Protein AF-A0A929A060-F1 (afdb_monomer_lite)

Organism: NCBI:txid1828722

InterPro domains:
  IPR005526 Septum formation inhibitor MinC, C-terminal [PF03775] (1-51)
  IPR016098 Cyclase-associated protein CAP/septum formation inhibitor MinC, C-terminal [G3DSA:2.160.20.70] (1-64)
  IPR036145 Septum formation inhibitor MinC, C-terminal domain superfamily [SSF63848] (1-52)

Radius of gyration: 11.91 Å; chains: 1; bounding box: 26×27×32 Å

Foldseek 3Di:
DCQQDQADKDKDQADDDCWDDDRNFIDGDDPDGDPDRAIWMWHQDPVTIDIDGPVVCCVVPVPDD

Structure (mmCIF, N/CA/C/O backbone):
data_AF-A0A929A060-F1
#
_entry.id   AF-A0A929A060-F1
#
loop_
_atom_site.group_PDB
_atom_site.id
_atom_site.type_symbol
_atom_site.label_atom_id
_atom_site.label_alt_id
_atom_site.label_comp_id
_atom_site.label_asym_id
_atom_site.label_entity_id
_atom_site.label_seq_id
_atom_site.pdbx_PDB_ins_code
_atom_site.Cartn_x
_atom_site.Cartn_y
_atom_site.Cartn_z
_atom_site.occupancy
_atom_site.B_iso_or_equiv
_atom_site.auth_seq_id
_atom_site.auth_comp_id
_atom_site.auth_asym_id
_atom_site.auth_atom_id
_atom_site.pdbx_PDB_model_num
ATOM 1 N N . GLY A 1 1 ? 0.129 0.205 -11.267 1.00 64.69 1 GLY A N 1
ATOM 2 C CA . GLY A 1 1 ? -0.362 0.296 -12.649 1.00 64.69 1 GLY A CA 1
ATOM 3 C C . GLY A 1 1 ? -0.822 -1.067 -13.084 1.00 64.69 1 GLY A C 1
ATOM 4 O O . GLY A 1 1 ? -0.067 -2.010 -12.922 1.00 64.69 1 GLY A O 1
ATOM 5 N N . SER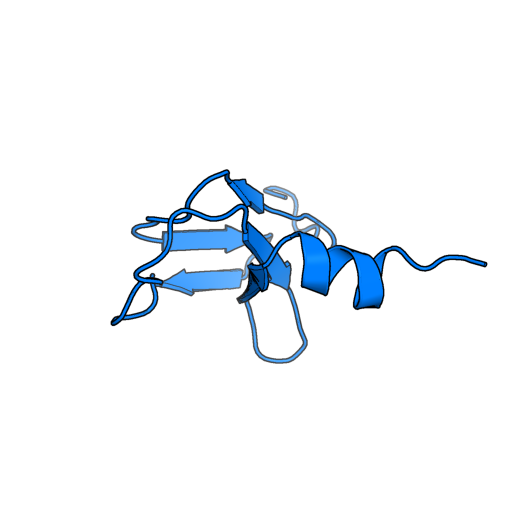 A 1 2 ? -2.054 -1.191 -13.569 1.00 69.69 2 SER A N 1
ATOM 6 C CA . SER A 1 2 ? -2.621 -2.479 -13.995 1.00 69.69 2 SER A CA 1
ATOM 7 C C . SER A 1 2 ? -1.876 -3.115 -15.175 1.00 69.69 2 SER A C 1
ATOM 9 O O . SER A 1 2 ? -1.944 -4.325 -15.325 1.00 69.69 2 SER A O 1
ATOM 11 N N . GLY A 1 3 ? -1.134 -2.331 -15.962 1.00 80.12 3 GLY A N 1
ATOM 12 C CA . GLY A 1 3 ? -0.276 -2.808 -17.054 1.00 80.12 3 GLY A CA 1
ATOM 13 C C . GLY A 1 3 ? 1.174 -3.114 -16.656 1.00 80.12 3 GLY A C 1
ATOM 14 O O . GLY A 1 3 ? 2.068 -2.842 -17.444 1.00 80.12 3 GLY A O 1
ATOM 15 N N . GLY A 1 4 ? 1.441 -3.568 -15.427 1.00 83.00 4 GLY A N 1
ATOM 16 C CA . GLY A 1 4 ? 2.789 -4.010 -15.023 1.00 83.00 4 GLY A CA 1
ATOM 17 C C . GLY A 1 4 ? 3.771 -2.907 -14.590 1.00 83.00 4 GLY A C 1
ATOM 18 O O . GLY A 1 4 ? 4.898 -3.196 -14.202 1.00 83.00 4 GLY A O 1
ATOM 19 N N . ASN A 1 5 ? 3.371 -1.632 -14.595 1.00 87.88 5 ASN A N 1
ATOM 20 C CA . ASN A 1 5 ? 4.260 -0.544 -14.174 1.00 87.88 5 ASN A CA 1
ATOM 21 C C . ASN A 1 5 ? 4.438 -0.503 -12.638 1.00 87.88 5 ASN A C 1
ATOM 23 O O . ASN A 1 5 ? 3.516 -0.115 -11.901 1.00 87.88 5 ASN A O 1
ATOM 27 N N . THR A 1 6 ? 5.637 -0.872 -12.173 1.00 86.50 6 THR A N 1
ATOM 28 C CA . THR A 1 6 ? 6.068 -0.870 -10.761 1.00 86.50 6 THR A CA 1
ATOM 29 C C . THR A 1 6 ? 6.458 0.519 -10.240 1.00 86.50 6 THR A C 1
ATOM 31 O O . THR A 1 6 ? 6.481 0.741 -9.029 1.00 86.50 6 THR A O 1
ATOM 34 N N . ALA A 1 7 ? 6.686 1.499 -11.122 1.00 89.25 7 ALA A N 1
ATOM 35 C CA . ALA A 1 7 ? 6.930 2.893 -10.743 1.00 89.25 7 ALA A CA 1
ATOM 36 C C . ALA A 1 7 ? 5.649 3.630 -10.306 1.00 89.25 7 ALA A C 1
ATOM 38 O O . ALA A 1 7 ? 5.716 4.746 -9.796 1.00 89.25 7 ALA A O 1
ATOM 39 N N . CYS A 1 8 ? 4.472 3.012 -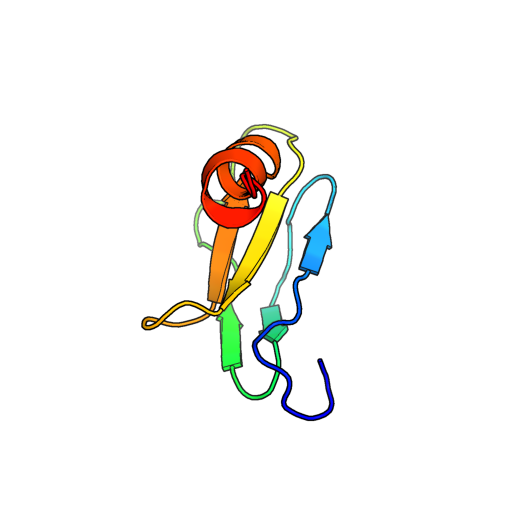10.457 1.00 91.06 8 CYS A N 1
ATOM 40 C CA . CYS A 1 8 ? 3.227 3.575 -9.947 1.00 91.06 8 CYS A CA 1
ATOM 41 C C . CYS A 1 8 ? 3.236 3.719 -8.417 1.00 91.06 8 CYS A C 1
ATOM 43 O O . CYS A 1 8 ? 3.925 2.993 -7.695 1.00 91.06 8 CYS A O 1
ATOM 45 N N . ARG A 1 9 ? 2.411 4.647 -7.932 1.00 92.44 9 ARG A N 1
ATOM 46 C CA . ARG A 1 9 ? 2.209 4.941 -6.513 1.00 92.44 9 ARG A CA 1
ATOM 47 C C . ARG A 1 9 ? 0.713 4.950 -6.212 1.00 92.44 9 ARG A C 1
ATOM 49 O O . ARG A 1 9 ? -0.077 5.300 -7.088 1.00 92.44 9 ARG A O 1
ATOM 56 N N . ILE A 1 10 ? 0.334 4.559 -5.001 1.00 93.88 10 ILE A N 1
ATOM 57 C CA . ILE A 1 10 ? -1.028 4.735 -4.479 1.00 93.88 10 ILE A CA 1
ATOM 58 C C . ILE A 1 10 ? -0.925 5.736 -3.335 1.00 93.88 10 ILE A C 1
ATOM 60 O O . ILE A 1 10 ? -0.107 5.547 -2.442 1.00 93.88 10 ILE A O 1
ATOM 64 N N . MET A 1 11 ? -1.729 6.793 -3.370 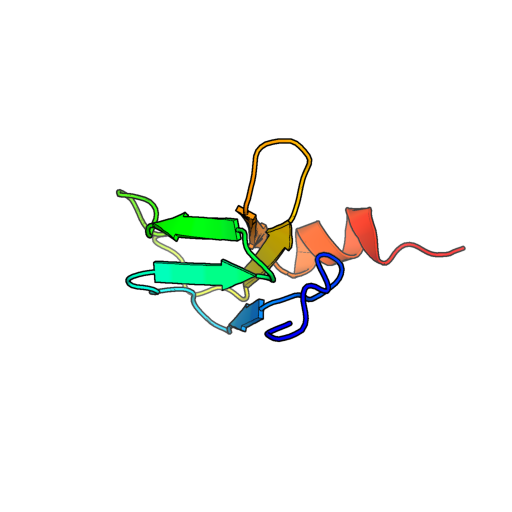1.00 93.94 11 MET A N 1
ATOM 65 C CA . MET A 1 11 ? -1.720 7.851 -2.361 1.00 93.94 11 MET A CA 1
ATOM 66 C C . MET A 1 11 ? -3.085 7.925 -1.689 1.00 93.94 11 MET A C 1
ATOM 68 O O . MET A 1 11 ? -4.109 7.840 -2.369 1.00 93.94 11 MET A O 1
ATOM 72 N N . ALA A 1 12 ? -3.102 8.088 -0.370 1.00 93.62 12 ALA A N 1
ATOM 73 C CA . ALA A 1 12 ? -4.326 8.273 0.403 1.00 93.62 12 ALA A CA 1
ATOM 74 C C . ALA A 1 12 ? -4.081 9.247 1.559 1.00 93.62 12 ALA A C 1
ATOM 76 O O . ALA A 1 12 ? -2.964 9.348 2.057 1.00 93.62 12 ALA A O 1
ATOM 77 N N . LEU A 1 13 ? -5.130 9.940 2.010 1.00 92.19 13 LEU A N 1
ATOM 78 C CA . LEU A 1 13 ? -5.063 10.781 3.215 1.00 92.19 13 LEU A CA 1
ATOM 79 C C . LEU A 1 13 ? -5.000 9.963 4.511 1.00 92.19 13 LEU A C 1
ATOM 81 O O . LEU A 1 13 ? -4.629 10.510 5.541 1.00 92.19 13 LEU A O 1
ATOM 85 N N . HIS A 1 14 ? -5.405 8.694 4.445 1.00 90.56 14 HIS A N 1
ATOM 86 C CA . HIS A 1 14 ? -5.308 7.700 5.508 1.00 90.56 14 HIS A CA 1
ATOM 87 C C . HIS A 1 14 ? -5.482 6.309 4.886 1.00 90.56 14 HIS A C 1
ATOM 89 O O . HIS A 1 14 ? -6.492 6.046 4.220 1.00 90.56 14 HIS A O 1
ATOM 95 N N . MET A 1 15 ? -4.493 5.430 5.032 1.00 90.12 15 MET A N 1
ATOM 96 C CA . MET A 1 15 ? -4.452 4.157 4.319 1.00 90.12 15 MET A CA 1
ATOM 97 C C . MET A 1 15 ? -5.046 3.025 5.172 1.00 90.12 15 MET A C 1
ATOM 99 O O . MET A 1 15 ? -4.393 2.464 6.045 1.00 90.12 15 MET A O 1
ATOM 103 N N . GLN A 1 16 ? -6.289 2.630 4.862 1.00 88.50 16 GLN A N 1
ATOM 104 C CA . GLN A 1 16 ? -6.965 1.455 5.449 1.00 88.50 16 GLN A CA 1
ATOM 105 C C . GLN A 1 16 ? -7.339 0.397 4.389 1.00 88.50 16 GLN A C 1
ATOM 107 O O . GLN A 1 16 ? -8.509 0.028 4.255 1.00 88.50 16 GL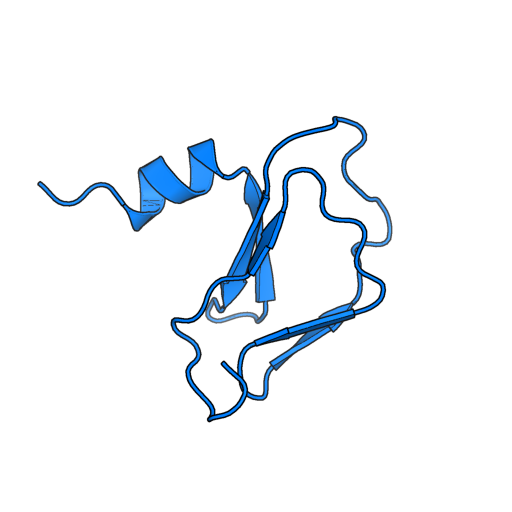N A O 1
ATOM 112 N N . PRO A 1 17 ? -6.383 -0.068 3.565 1.00 88.19 17 PRO A N 1
ATOM 113 C CA . PRO A 1 17 ? -6.660 -1.045 2.529 1.00 88.19 17 PRO A CA 1
ATOM 114 C C . PRO A 1 17 ? -6.900 -2.410 3.164 1.00 88.19 17 PRO A C 1
ATOM 116 O O . PRO A 1 17 ? -6.270 -2.761 4.152 1.00 88.19 17 PRO A O 1
ATOM 119 N N . THR A 1 18 ? -7.736 -3.235 2.547 1.00 89.38 18 THR A N 1
ATOM 120 C CA . THR A 1 18 ? -7.737 -4.682 2.814 1.00 89.38 18 THR A CA 1
ATOM 121 C C . THR A 1 18 ? -6.590 -5.365 2.062 1.00 89.38 18 THR A C 1
ATOM 123 O O . THR A 1 18 ? -5.943 -6.278 2.576 1.00 89.38 18 THR A O 1
ATOM 126 N N . GLN A 1 19 ? -6.300 -4.877 0.852 1.00 91.94 19 GLN A N 1
ATOM 127 C CA . GLN A 1 19 ? -5.234 -5.339 -0.028 1.00 91.94 19 GLN A CA 1
ATOM 128 C C . GLN A 1 19 ? -4.734 -4.181 -0.901 1.00 91.94 19 GLN A C 1
ATOM 130 O O . GLN A 1 19 ? -5.517 -3.361 -1.380 1.00 91.94 19 GLN A O 1
ATOM 135 N N . LEU A 1 20 ? -3.426 -4.136 -1.139 1.00 92.56 20 LEU A N 1
ATOM 136 C CA . LEU A 1 20 ? -2.775 -3.224 -2.074 1.00 92.56 20 LEU A CA 1
ATOM 137 C C . LEU A 1 20 ? -2.220 -4.014 -3.254 1.00 92.56 20 LEU A C 1
ATOM 139 O O . LEU A 1 20 ? -1.657 -5.094 -3.073 1.00 92.56 20 LEU A O 1
ATOM 143 N N . ARG A 1 21 ? -2.353 -3.460 -4.463 1.00 92.75 21 ARG A N 1
ATOM 144 C CA . ARG A 1 21 ? -1.769 -4.034 -5.679 1.00 92.75 21 ARG A CA 1
ATOM 145 C C . ARG A 1 21 ? -1.103 -2.963 -6.532 1.00 92.75 21 ARG A C 1
ATOM 147 O O . ARG A 1 21 ? -1.748 -1.995 -6.933 1.00 92.75 21 ARG A O 1
ATOM 154 N N . ILE A 1 22 ? 0.168 -3.171 -6.862 1.00 93.50 22 ILE A N 1
ATOM 155 C CA . ILE A 1 22 ? 0.936 -2.327 -7.783 1.00 93.50 22 ILE A CA 1
ATOM 156 C C . ILE A 1 22 ? 1.627 -3.252 -8.783 1.00 93.50 22 ILE A C 1
ATOM 158 O O . ILE A 1 22 ? 2.467 -4.053 -8.392 1.00 93.50 22 ILE A O 1
ATOM 162 N N . ALA A 1 23 ? 1.273 -3.127 -10.069 1.00 90.62 23 ALA A N 1
ATOM 163 C CA . ALA A 1 23 ? 1.678 -4.089 -11.095 1.00 90.62 23 ALA A CA 1
ATOM 164 C C . ALA A 1 23 ? 1.212 -5.498 -10.693 1.00 90.62 23 ALA A C 1
ATOM 166 O O . ALA A 1 23 ? 0.036 -5.679 -10.350 1.00 90.62 23 ALA A O 1
ATOM 167 N N . ASP A 1 24 ? 2.138 -6.446 -10.692 1.00 89.62 24 ASP A N 1
ATOM 168 C CA . ASP A 1 24 ? 1.897 -7.844 -10.343 1.00 89.62 24 ASP A CA 1
ATOM 169 C C . ASP A 1 24 ? 2.174 -8.128 -8.858 1.00 89.62 24 ASP A C 1
ATOM 171 O O . ASP A 1 24 ? 1.981 -9.245 -8.386 1.00 89.62 24 ASP A O 1
ATOM 175 N N . GLN A 1 25 ? 2.595 -7.113 -8.091 1.00 90.56 25 GLN A N 1
ATOM 176 C CA . GLN A 1 25 ? 2.854 -7.245 -6.661 1.00 90.56 25 GLN A CA 1
ATOM 177 C C . GLN A 1 25 ? 1.603 -6.960 -5.840 1.00 90.56 25 GLN A C 1
ATOM 179 O O . GLN A 1 25 ? 0.850 -6.019 -6.114 1.00 90.56 25 GLN A O 1
ATOM 184 N N . VAL A 1 26 ? 1.421 -7.757 -4.792 1.00 92.62 26 VAL A N 1
ATOM 185 C CA . VAL A 1 26 ? 0.307 -7.661 -3.853 1.00 92.62 26 VAL A CA 1
ATOM 186 C C . VAL A 1 26 ? 0.851 -7.604 -2.433 1.00 92.62 26 VAL A C 1
ATOM 188 O O . VAL A 1 26 ? 1.700 -8.410 -2.064 1.00 92.62 26 VAL A O 1
ATOM 191 N N . ALA A 1 27 ? 0.310 -6.696 -1.624 1.00 91.56 27 ALA A N 1
ATOM 192 C CA . ALA A 1 27 ? 0.539 -6.653 -0.186 1.00 91.56 27 ALA A CA 1
ATOM 193 C C . ALA A 1 27 ? -0.790 -6.612 0.567 1.00 91.56 27 ALA A C 1
ATOM 195 O O . ALA A 1 27 ? -1.792 -6.087 0.075 1.00 91.56 27 ALA A O 1
ATOM 196 N N . ARG A 1 28 ? -0.797 -7.185 1.769 1.00 89.12 28 ARG A N 1
ATOM 197 C CA . ARG A 1 28 ? -1.923 -7.073 2.698 1.00 89.12 28 ARG A CA 1
ATOM 198 C C . ARG A 1 28 ? -1.758 -5.836 3.567 1.00 89.12 28 ARG A C 1
ATOM 200 O O . ARG A 1 28 ? -0.654 -5.310 3.700 1.00 89.12 28 ARG A O 1
ATOM 207 N N . ALA A 1 29 ? -2.866 -5.396 4.152 1.00 82.62 29 ALA A N 1
ATOM 208 C CA . ALA A 1 29 ? -2.834 -4.383 5.194 1.00 82.62 29 ALA A CA 1
ATOM 209 C C . ALA A 1 29 ? -1.852 -4.792 6.307 1.00 82.62 29 ALA A C 1
ATOM 211 O O . ALA A 1 29 ? -1.815 -5.978 6.660 1.00 82.62 29 ALA A O 1
ATOM 212 N N . PRO A 1 30 ? -1.086 -3.851 6.880 1.00 80.00 30 PRO A N 1
ATOM 213 C CA . PRO A 1 30 ? -0.362 -4.131 8.109 1.00 80.00 30 PRO A CA 1
ATOM 214 C C . PRO A 1 30 ? -1.355 -4.511 9.217 1.00 80.00 30 PRO A C 1
ATOM 216 O O . PRO A 1 30 ? -2.424 -3.914 9.330 1.00 80.00 30 PRO A O 1
ATOM 219 N N . GLU A 1 31 ? -0.995 -5.482 10.062 1.00 79.44 31 GLU A N 1
ATOM 220 C CA . GLU A 1 31 ? -1.847 -5.918 11.186 1.00 79.44 31 GLU A CA 1
ATOM 221 C C . GLU A 1 31 ? -2.134 -4.783 12.176 1.00 79.44 31 GLU A C 1
ATOM 223 O O . GLU A 1 31 ? -3.170 -4.765 12.838 1.00 79.44 31 GLU A O 1
ATOM 228 N N . LYS A 1 32 ? -1.208 -3.824 12.268 1.00 79.12 32 LYS A N 1
ATOM 229 C CA . LYS A 1 32 ? -1.331 -2.615 13.076 1.00 79.12 32 LYS A CA 1
ATOM 230 C C . LYS A 1 32 ? -1.315 -1.406 12.143 1.00 79.12 32 LYS A C 1
ATOM 232 O O . LYS A 1 32 ? -0.227 -0.988 11.741 1.00 79.12 32 LYS A O 1
ATOM 237 N N . PRO A 1 33 ? -2.483 -0.866 11.764 1.00 73.00 33 PRO A N 1
ATOM 238 C CA . PRO A 1 33 ? -2.526 0.376 11.009 1.00 73.00 33 PRO A CA 1
ATOM 239 C C . PRO A 1 33 ? -1.965 1.532 11.855 1.00 73.00 33 PRO A C 1
ATOM 241 O O . PRO A 1 33 ? -1.987 1.458 13.091 1.00 73.00 33 PRO A O 1
ATOM 244 N N . PRO A 1 34 ? -1.459 2.601 11.218 1.00 75.69 34 PRO A N 1
ATOM 245 C CA . PRO A 1 34 ? -1.046 3.800 11.934 1.00 75.69 34 PRO A CA 1
ATOM 246 C C . PRO A 1 34 ? -2.206 4.345 12.775 1.00 75.69 34 PRO A C 1
ATOM 248 O O . PRO A 1 34 ? -3.344 4.404 12.321 1.00 75.69 34 PRO A O 1
ATOM 251 N N . ALA A 1 35 ? -1.919 4.760 14.010 1.00 75.94 35 ALA A N 1
ATOM 252 C CA . ALA A 1 35 ? -2.929 5.356 14.887 1.00 75.94 35 ALA A CA 1
ATOM 253 C C . ALA A 1 35 ? -3.274 6.806 14.501 1.00 75.94 35 ALA A C 1
ATOM 255 O O . ALA A 1 35 ? -4.298 7.337 14.925 1.00 75.94 35 ALA A O 1
ATOM 256 N N . LEU A 1 36 ? -2.396 7.457 13.734 1.00 84.75 36 LEU A N 1
ATOM 257 C CA . LEU A 1 36 ? -2.517 8.854 13.343 1.00 84.75 36 LEU A CA 1
ATOM 258 C C . LEU A 1 36 ? -3.101 8.966 11.937 1.00 84.75 36 LEU A C 1
ATOM 260 O O . LEU A 1 36 ? -2.649 8.300 11.008 1.00 84.75 36 LEU A O 1
ATOM 264 N N . TYR A 1 37 ? -4.067 9.867 11.787 1.00 90.06 37 TYR A N 1
ATOM 265 C CA . TYR A 1 37 ? -4.613 10.239 10.490 1.00 90.06 37 TYR A CA 1
ATOM 266 C C . TYR A 1 37 ? -3.592 11.101 9.739 1.00 90.06 37 TYR A C 1
ATOM 268 O O . TYR A 1 37 ? -3.397 12.271 10.076 1.00 90.06 37 TYR A O 1
ATOM 276 N N . GLN A 1 38 ? -2.918 10.521 8.747 1.00 92.75 38 GLN A N 1
ATOM 277 C CA . GLN A 1 38 ? -1.856 11.192 8.002 1.00 92.75 38 GLN A CA 1
ATOM 278 C C . GLN A 1 38 ? -1.775 10.707 6.549 1.00 92.75 38 GLN A C 1
ATOM 280 O O . GLN A 1 38 ? -2.059 9.537 6.288 1.00 92.75 38 GLN A O 1
ATOM 285 N N . PRO A 1 39 ? -1.347 11.566 5.603 1.00 94.56 39 PRO A N 1
ATOM 286 C CA . PRO A 1 39 ? -1.186 11.164 4.215 1.00 94.56 39 PRO A CA 1
ATOM 287 C C . PRO A 1 39 ? -0.077 10.129 4.038 1.00 94.56 39 PRO A C 1
ATOM 289 O O . PRO A 1 39 ? 1.038 10.293 4.539 1.00 94.56 39 PRO A O 1
ATOM 292 N N . GLU A 1 40 ? -0.368 9.101 3.252 1.00 94.56 40 GLU A N 1
ATOM 293 C CA . GLU A 1 40 ? 0.494 7.942 3.048 1.00 94.56 40 GLU A CA 1
ATOM 294 C C . GLU A 1 40 ? 0.634 7.602 1.565 1.00 94.56 40 GLU A C 1
ATOM 296 O O . GLU A 1 40 ? -0.268 7.829 0.749 1.00 94.56 40 GLU A O 1
ATOM 301 N N . VAL A 1 41 ? 1.783 7.022 1.225 1.00 94.69 41 VAL A N 1
ATOM 302 C CA . VAL A 1 41 ? 2.139 6.600 -0.127 1.00 94.69 41 VAL A CA 1
ATOM 303 C C . VAL A 1 41 ? 2.551 5.137 -0.094 1.00 94.69 41 VAL A C 1
ATOM 305 O O . VAL A 1 41 ? 3.536 4.780 0.552 1.00 94.69 41 VAL A O 1
ATOM 308 N N . ALA A 1 42 ? 1.832 4.299 -0.839 1.00 94.62 42 ALA A N 1
ATOM 309 C CA . ALA A 1 42 ? 2.267 2.945 -1.139 1.00 94.62 42 ALA A CA 1
ATOM 310 C C . ALA A 1 42 ? 3.090 2.916 -2.433 1.00 94.62 42 ALA A C 1
ATOM 312 O O . ALA A 1 42 ? 2.672 3.447 -3.472 1.00 94.62 42 ALA A O 1
ATOM 313 N N . TYR A 1 43 ? 4.253 2.272 -2.380 1.00 93.88 43 TYR A N 1
ATOM 314 C CA . TYR A 1 43 ? 5.203 2.168 -3.485 1.00 93.88 43 TYR A CA 1
ATOM 315 C C . TYR A 1 43 ? 5.895 0.806 -3.493 1.00 93.88 43 TYR A C 1
ATOM 317 O O . TYR A 1 43 ? 5.949 0.117 -2.478 1.00 93.88 43 TYR A O 1
ATOM 325 N N . VAL A 1 44 ? 6.424 0.410 -4.649 1.00 93.19 44 VAL A N 1
ATOM 326 C CA . VAL A 1 44 ? 7.214 -0.820 -4.783 1.00 93.19 44 VAL A CA 1
ATOM 327 C C . VAL A 1 44 ? 8.673 -0.540 -4.430 1.00 93.19 44 VAL A C 1
ATOM 329 O O . VAL A 1 44 ? 9.262 0.406 -4.955 1.00 93.19 44 VAL A O 1
ATOM 332 N N . ASN A 1 45 ? 9.245 -1.394 -3.582 1.00 89.62 45 ASN A N 1
ATOM 333 C CA . ASN A 1 45 ? 10.676 -1.511 -3.307 1.00 89.62 45 ASN A CA 1
ATOM 334 C C . ASN A 1 45 ? 11.155 -2.951 -3.613 1.00 89.62 45 ASN A C 1
ATOM 336 O O . ASN A 1 45 ? 10.355 -3.804 -3.999 1.00 89.62 45 ASN A O 1
ATOM 340 N N . THR A 1 46 ? 12.446 -3.240 -3.428 1.00 86.81 46 THR A N 1
ATOM 341 C CA . THR A 1 46 ? 13.061 -4.565 -3.630 1.00 86.81 46 THR A CA 1
ATOM 342 C C . THR A 1 46 ? 12.375 -5.692 -2.857 1.00 86.81 46 THR A C 1
ATOM 344 O O . THR A 1 46 ? 12.311 -6.806 -3.362 1.00 86.81 46 THR A O 1
ATOM 347 N N . ASP A 1 47 ? 11.822 -5.404 -1.676 1.00 87.38 47 ASP A N 1
ATOM 348 C CA . ASP A 1 47 ? 11.170 -6.408 -0.817 1.00 87.38 47 ASP A CA 1
ATOM 349 C C . ASP A 1 47 ? 9.655 -6.544 -1.050 1.00 87.38 47 ASP A C 1
ATOM 351 O O . ASP A 1 47 ? 9.006 -7.361 -0.398 1.00 87.38 47 ASP A O 1
ATOM 355 N N . GLY A 1 48 ? 9.060 -5.720 -1.918 1.00 91.19 48 GLY A N 1
ATOM 356 C CA . GLY A 1 48 ? 7.610 -5.683 -2.121 1.00 91.19 48 GLY A CA 1
ATOM 357 C C . GLY A 1 48 ? 7.002 -4.283 -2.027 1.00 91.19 48 GLY A C 1
ATOM 358 O O . GLY A 1 48 ? 7.690 -3.267 -2.143 1.00 91.19 48 GLY A O 1
ATOM 359 N N . ILE A 1 49 ? 5.690 -4.218 -1.781 1.00 93.25 49 ILE A N 1
ATOM 360 C CA . ILE A 1 49 ? 4.985 -2.950 -1.549 1.00 93.25 49 ILE A CA 1
ATOM 361 C C . ILE A 1 49 ? 5.248 -2.473 -0.118 1.00 93.25 49 ILE A C 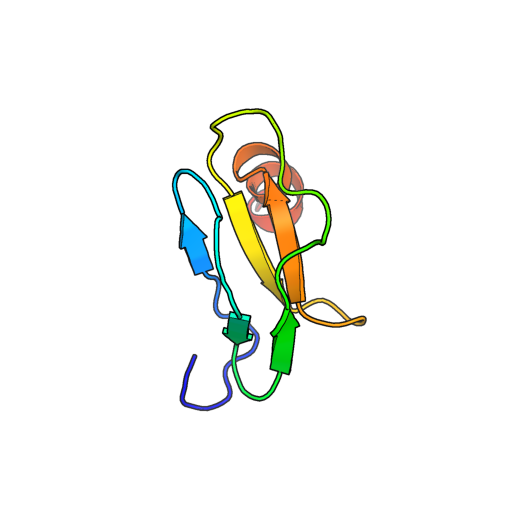1
ATOM 363 O O . ILE A 1 49 ? 4.974 -3.190 0.844 1.00 93.25 49 ILE A O 1
ATOM 367 N N . ARG A 1 50 ? 5.721 -1.234 0.017 1.00 91.81 50 ARG A N 1
ATOM 368 C CA . ARG A 1 50 ? 5.871 -0.522 1.291 1.00 91.81 50 ARG A CA 1
ATOM 369 C C . ARG A 1 50 ? 4.918 0.664 1.352 1.00 91.81 50 ARG A C 1
ATOM 371 O O . ARG A 1 50 ? 4.572 1.227 0.317 1.00 91.81 50 ARG A O 1
ATOM 378 N N . ILE A 1 51 ? 4.529 1.042 2.566 1.00 91.81 51 ILE A N 1
ATOM 379 C CA . ILE A 1 51 ? 3.754 2.251 2.862 1.00 91.81 51 ILE A CA 1
ATOM 380 C C . ILE A 1 51 ? 4.667 3.190 3.655 1.00 91.81 51 ILE A C 1
ATOM 382 O O . ILE A 1 51 ? 5.330 2.745 4.591 1.00 91.81 51 ILE A O 1
ATOM 386 N N . ALA A 1 52 ? 4.731 4.459 3.263 1.00 92.12 52 ALA A N 1
ATOM 387 C CA . ALA A 1 52 ? 5.455 5.506 3.982 1.00 92.12 52 ALA A CA 1
ATOM 388 C C . ALA A 1 52 ? 4.586 6.758 4.126 1.00 92.12 52 ALA A C 1
ATOM 390 O O . ALA A 1 52 ? 3.666 6.974 3.331 1.00 92.12 52 ALA A O 1
ATOM 391 N N . ILE A 1 53 ? 4.905 7.609 5.101 1.00 93.44 53 ILE A N 1
ATOM 392 C CA . ILE A 1 53 ? 4.272 8.924 5.240 1.00 93.44 53 ILE A CA 1
ATOM 393 C C . ILE A 1 53 ? 4.634 9.766 4.016 1.00 93.44 53 ILE A C 1
ATOM 395 O O . ILE A 1 53 ? 5.785 9.779 3.577 1.00 93.44 53 ILE A O 1
ATOM 399 N N . ALA A 1 54 ? 3.668 10.491 3.452 1.00 93.44 54 ALA A N 1
ATOM 400 C CA . ALA A 1 54 ? 3.870 11.216 2.199 1.00 93.44 54 ALA A CA 1
ATOM 401 C C . ALA A 1 54 ? 5.001 12.252 2.273 1.00 93.44 54 ALA A C 1
ATOM 403 O O . ALA A 1 54 ? 5.763 12.392 1.317 1.00 93.44 54 ALA A O 1
ATOM 404 N N . ALA A 1 55 ? 5.141 12.939 3.411 1.00 92.38 55 ALA A N 1
ATOM 405 C CA . ALA A 1 55 ? 6.215 13.905 3.632 1.00 92.38 55 ALA A CA 1
ATOM 406 C C . ALA A 1 55 ? 7.604 13.239 3.627 1.00 92.38 55 ALA A C 1
ATOM 408 O O . ALA A 1 55 ? 8.514 13.721 2.956 1.00 92.38 55 ALA A O 1
ATOM 409 N N . GLU A 1 56 ? 7.751 12.103 4.312 1.00 91.88 56 GLU A N 1
ATOM 410 C CA . GLU A 1 56 ? 9.000 11.329 4.346 1.00 91.88 56 GLU A CA 1
ATOM 411 C C . GLU A 1 56 ? 9.330 10.753 2.966 1.00 91.88 56 GLU A C 1
ATOM 413 O O . GLU A 1 56 ? 10.463 10.845 2.492 1.00 91.88 56 GLU A O 1
ATOM 418 N N . PHE A 1 57 ? 8.317 10.220 2.275 1.00 91.75 57 PHE A N 1
ATOM 419 C CA . PHE A 1 57 ? 8.4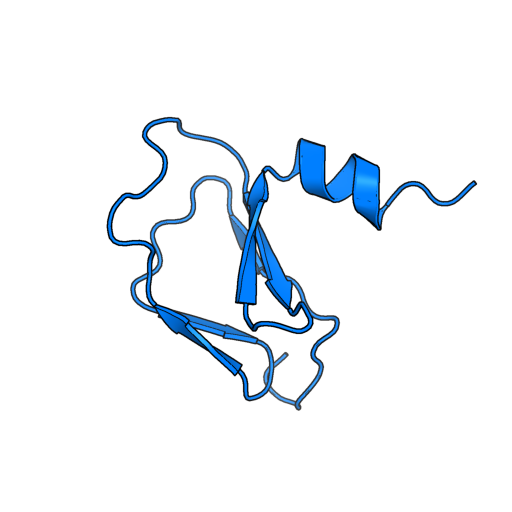64 9.721 0.913 1.00 91.75 57 PHE A CA 1
ATOM 420 C C . PHE A 1 57 ? 8.968 10.819 -0.033 1.00 91.75 57 PHE A C 1
ATOM 422 O O . PHE A 1 57 ? 9.880 10.577 -0.824 1.00 91.75 57 PHE A O 1
ATOM 429 N N . ALA A 1 58 ? 8.413 12.030 0.058 1.00 90.06 58 ALA A N 1
ATOM 430 C CA . ALA A 1 58 ? 8.828 13.153 -0.775 1.00 90.06 58 ALA A CA 1
ATOM 431 C C . ALA A 1 58 ? 10.294 13.547 -0.540 1.00 90.06 58 ALA A C 1
ATOM 433 O O . ALA A 1 58 ? 11.024 13.755 -1.505 1.00 90.06 58 ALA A O 1
ATOM 434 N N . GLN A 1 59 ? 10.754 13.584 0.713 1.00 88.81 59 GLN A N 1
ATOM 435 C CA . GLN A 1 59 ? 12.152 13.916 1.011 1.00 88.81 59 GLN A CA 1
ATOM 436 C C . GLN A 1 59 ? 13.143 12.922 0.393 1.00 88.81 59 GLN A C 1
ATOM 438 O O . GLN A 1 59 ? 14.192 13.326 -0.099 1.00 88.81 59 GLN A O 1
ATOM 443 N N . ILE A 1 60 ? 12.803 11.633 0.392 1.00 86.00 60 ILE A N 1
ATOM 444 C CA . ILE A 1 60 ? 13.698 10.572 -0.088 1.00 86.00 60 ILE A CA 1
ATOM 445 C C . ILE A 1 60 ? 13.627 10.421 -1.615 1.00 86.00 60 ILE A C 1
ATOM 447 O O . ILE A 1 60 ? 14.640 10.146 -2.255 1.00 86.00 60 ILE A O 1
ATOM 451 N N . HIS A 1 61 ? 12.440 10.581 -2.208 1.00 82.62 61 HIS A N 1
ATOM 452 C CA . HIS A 1 61 ? 12.183 10.193 -3.601 1.00 82.62 61 HIS A CA 1
ATOM 453 C C . HIS A 1 61 ? 11.861 11.350 -4.555 1.00 82.62 61 HIS A C 1
ATOM 455 O O . HIS A 1 61 ? 11.890 11.138 -5.766 1.00 82.62 61 HIS A O 1
ATOM 461 N N . LEU A 1 62 ? 11.528 12.540 -4.046 1.00 76.50 62 LEU A N 1
ATOM 462 C CA . LEU A 1 62 ? 11.210 13.725 -4.858 1.00 76.50 62 LEU A CA 1
ATOM 463 C C . LEU A 1 62 ? 12.258 14.834 -4.741 1.00 76.50 62 LEU A C 1
ATOM 465 O O . LEU A 1 62 ? 12.129 15.844 -5.428 1.00 76.50 62 LEU A O 1
ATOM 469 N N . ASN A 1 63 ? 13.297 14.660 -3.920 1.00 59.88 63 ASN A N 1
ATOM 470 C CA . ASN A 1 63 ? 14.422 15.587 -3.885 1.00 59.88 63 ASN A CA 1
ATOM 471 C C . ASN A 1 63 ? 15.293 15.412 -5.143 1.00 59.88 63 ASN A C 1
ATOM 473 O O . ASN A 1 63 ? 16.337 14.760 -5.120 1.00 59.88 63 ASN A O 1
ATOM 477 N N . ILE A 1 64 ? 14.816 15.974 -6.249 1.00 52.81 64 ILE A N 1
ATOM 478 C CA . ILE A 1 64 ? 15.587 16.223 -7.465 1.00 52.81 64 ILE A CA 1
ATOM 479 C C . ILE A 1 64 ? 16.295 17.576 -7.247 1.00 52.81 64 ILE A C 1
ATOM 481 O O . ILE A 1 64 ? 15.605 18.513 -6.837 1.00 52.81 64 ILE A O 1
ATOM 485 N N . PRO A 1 65 ? 17.626 17.690 -7.427 1.00 48.84 65 PRO A N 1
ATOM 486 C CA . PRO A 1 65 ? 18.304 18.988 -7.400 1.00 48.84 65 PRO A CA 1
ATOM 487 C C . PRO A 1 65 ? 17.784 19.937 -8.487 1.00 48.84 65 PRO A C 1
ATOM 489 O O . PRO A 1 65 ? 17.330 19.441 -9.546 1.00 48.84 65 PRO A O 1
#

pLDDT: mean 86.63, std 9.7, range [48.84, 94.69]

Sequence (65 aa):
GSGGNTACRIMALHMQPTQLRIADQVARAPEKPPALYQPEVAYVNTDGIRIAIAAEFAQIHLNIP

Secondary structure (DSSP, 8-state):
-TTS-TT-EEEESS---SEEEETTEEEEPPSS--SS---EEEEEETTEEEEEEHHHHHHHHS---